Protein AF-Q5J469-F1 (afdb_monomer)

Radius of gyration: 15.8 Å; Cα contacts (8 Å, |Δi|>4): 126; chains: 1; bounding box: 34×36×40 Å

Structure (mmCIF, N/CA/C/O backbone):
data_AF-Q5J469-F1
#
_ent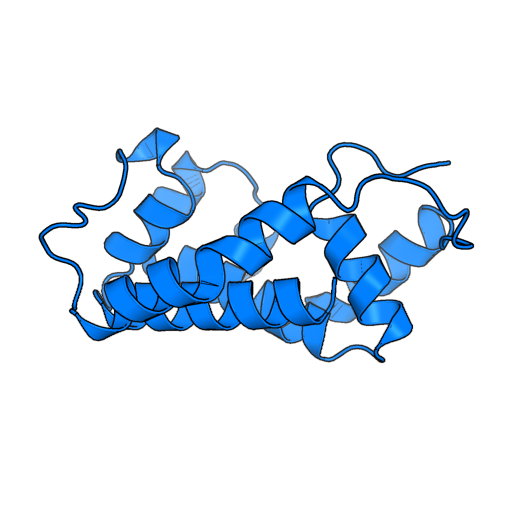ry.id   AF-Q5J469-F1
#
loop_
_atom_site.group_PDB
_atom_site.id
_atom_site.type_symbol
_atom_site.label_atom_id
_atom_site.label_alt_id
_atom_site.label_comp_id
_atom_site.label_asym_id
_atom_site.label_entity_id
_atom_site.label_seq_id
_atom_site.pdbx_PDB_ins_code
_atom_site.Cartn_x
_atom_site.Cartn_y
_atom_site.Cartn_z
_atom_site.occupancy
_atom_site.B_iso_or_equiv
_atom_site.auth_seq_id
_atom_site.auth_comp_id
_atom_site.auth_asym_id
_atom_site.auth_atom_id
_atom_site.pdbx_PDB_model_num
ATOM 1 N N . MET A 1 1 ? 7.561 6.249 -11.353 1.00 71.44 1 MET A N 1
ATOM 2 C CA . MET A 1 1 ? 7.288 4.913 -10.774 1.00 71.44 1 MET A CA 1
ATOM 3 C C . MET A 1 1 ? 7.920 4.704 -9.402 1.00 71.44 1 MET A C 1
ATOM 5 O O . MET A 1 1 ? 7.172 4.685 -8.443 1.00 71.44 1 MET A O 1
ATOM 9 N N . ILE A 1 2 ? 9.247 4.645 -9.228 1.00 76.38 2 ILE A N 1
ATOM 10 C CA . ILE A 1 2 ? 9.839 4.377 -7.889 1.00 76.38 2 ILE A CA 1
ATOM 11 C C . ILE A 1 2 ? 9.416 5.404 -6.823 1.00 76.38 2 ILE A C 1
ATOM 13 O O . ILE A 1 2 ? 9.035 5.029 -5.718 1.00 76.38 2 ILE A O 1
ATOM 17 N N . ASN A 1 3 ? 9.436 6.702 -7.151 1.00 80.19 3 ASN A N 1
ATOM 18 C CA . ASN A 1 3 ? 8.992 7.747 -6.216 1.00 80.19 3 ASN A CA 1
ATOM 19 C C . ASN A 1 3 ? 7.510 7.604 -5.845 1.00 80.19 3 ASN A C 1
ATOM 21 O O . ASN A 1 3 ? 7.143 7.884 -4.710 1.00 80.19 3 ASN A O 1
ATOM 25 N N . TYR A 1 4 ? 6.684 7.116 -6.775 1.00 81.38 4 TYR A N 1
ATOM 26 C CA . TYR A 1 4 ? 5.284 6.806 -6.503 1.00 81.38 4 TYR A CA 1
ATOM 27 C C . TYR A 1 4 ? 5.153 5.642 -5.529 1.00 81.38 4 TYR A C 1
ATOM 29 O O . TYR A 1 4 ? 4.473 5.787 -4.522 1.00 81.38 4 TYR A O 1
ATOM 37 N N . GLY A 1 5 ? 5.863 4.534 -5.769 1.00 85.06 5 GLY A N 1
ATOM 38 C CA . GLY A 1 5 ? 5.851 3.394 -4.854 1.00 85.06 5 GLY A CA 1
ATOM 39 C C . GLY A 1 5 ? 6.279 3.792 -3.440 1.00 85.06 5 GLY A C 1
ATOM 40 O O . GLY A 1 5 ? 5.594 3.465 -2.476 1.00 85.06 5 GLY A O 1
ATOM 41 N N . LYS A 1 6 ? 7.355 4.581 -3.304 1.00 88.88 6 LYS A N 1
ATOM 42 C CA . LYS A 1 6 ? 7.819 5.097 -2.001 1.00 88.88 6 LYS A CA 1
ATOM 43 C C . LYS A 1 6 ? 6.777 5.978 -1.315 1.00 88.88 6 LYS A C 1
ATOM 45 O O . LYS A 1 6 ? 6.511 5.795 -0.132 1.00 88.88 6 LYS A O 1
ATOM 50 N N . MET A 1 7 ? 6.176 6.906 -2.058 1.00 88.69 7 MET A N 1
ATOM 51 C CA . MET A 1 7 ? 5.107 7.759 -1.541 1.00 88.69 7 MET A CA 1
ATOM 52 C C . MET A 1 7 ? 3.892 6.923 -1.116 1.00 88.69 7 MET A C 1
ATOM 54 O O . MET A 1 7 ? 3.326 7.183 -0.060 1.00 88.69 7 MET A O 1
ATOM 58 N N . ARG A 1 8 ? 3.506 5.907 -1.896 1.00 88.75 8 ARG A N 1
ATOM 59 C CA . ARG A 1 8 ? 2.395 5.000 -1.587 1.00 88.75 8 ARG A CA 1
ATOM 60 C C . ARG A 1 8 ? 2.653 4.198 -0.311 1.00 88.75 8 ARG A C 1
ATOM 62 O O . ARG A 1 8 ? 1.771 4.137 0.542 1.00 88.75 8 ARG A O 1
ATOM 69 N N . LEU A 1 9 ? 3.859 3.655 -0.152 1.00 94.00 9 LEU A N 1
ATOM 70 C CA . LEU A 1 9 ? 4.276 2.969 1.071 1.00 94.00 9 LEU A CA 1
ATOM 71 C C . LEU A 1 9 ? 4.193 3.905 2.285 1.00 94.00 9 LEU A C 1
ATOM 73 O O . LEU A 1 9 ? 3.560 3.569 3.284 1.00 94.00 9 LEU A O 1
ATOM 77 N N . GLU A 1 10 ? 4.777 5.102 2.189 1.00 93.75 10 GLU A N 1
ATOM 78 C CA . GLU A 1 10 ? 4.741 6.080 3.281 1.00 93.75 10 GLU A CA 1
ATOM 79 C C . GLU A 1 10 ? 3.304 6.518 3.599 1.00 93.75 10 GLU A C 1
ATOM 81 O O . GLU A 1 10 ? 2.930 6.650 4.764 1.00 93.75 10 GLU A O 1
ATOM 86 N N . PHE A 1 11 ? 2.470 6.696 2.576 1.00 91.38 11 PHE A N 1
ATOM 87 C CA . PHE A 1 11 ? 1.063 7.035 2.729 1.00 91.38 11 PHE A CA 1
ATOM 88 C C . PHE A 1 11 ? 0.300 5.978 3.536 1.00 91.38 11 PHE A C 1
ATOM 90 O O . PHE A 1 11 ? -0.407 6.335 4.480 1.00 91.38 11 PHE A O 1
ATOM 97 N N . LEU A 1 12 ? 0.475 4.694 3.210 1.00 93.75 12 LEU A N 1
ATOM 98 C CA . LEU A 1 12 ? -0.151 3.579 3.925 1.00 93.75 12 LEU A CA 1
ATOM 99 C C . LEU A 1 12 ? 0.359 3.467 5.365 1.00 93.75 12 LEU A C 1
ATOM 101 O O . LEU A 1 12 ? -0.438 3.360 6.296 1.00 93.75 12 LEU A O 1
ATOM 105 N N . GLN A 1 13 ? 1.672 3.593 5.572 1.00 95.75 13 GLN A N 1
ATOM 106 C CA . GLN A 1 13 ? 2.272 3.592 6.909 1.00 95.75 13 GLN A CA 1
ATOM 107 C C . GLN A 1 13 ? 1.729 4.734 7.775 1.00 95.75 13 GLN A C 1
ATOM 109 O O . GLN A 1 13 ? 1.370 4.523 8.934 1.00 95.75 13 GLN A O 1
ATOM 114 N N . LYS A 1 14 ? 1.617 5.950 7.221 1.00 94.31 14 LYS A N 1
ATOM 115 C CA . LYS A 1 14 ? 1.037 7.084 7.950 1.00 94.31 14 LYS A CA 1
ATOM 116 C C . LYS A 1 14 ? -0.460 6.915 8.191 1.00 94.31 14 LYS A C 1
ATOM 118 O O . LYS A 1 14 ? -0.922 7.364 9.238 1.00 94.31 14 LYS A O 1
ATOM 123 N N . ALA A 1 15 ? -1.198 6.308 7.257 1.00 92.81 15 ALA A N 1
ATOM 124 C CA . ALA A 1 15 ? -2.621 6.012 7.407 1.00 92.81 15 ALA A CA 1
ATOM 125 C C . ALA A 1 15 ? -2.854 5.016 8.551 1.00 92.81 15 ALA A C 1
ATOM 127 O O . ALA A 1 15 ? -3.679 5.277 9.421 1.00 92.81 15 ALA A O 1
ATOM 128 N N . LEU A 1 16 ? -2.072 3.935 8.613 1.00 95.06 16 LEU A N 1
ATOM 129 C CA . LEU A 1 16 ? -2.130 2.969 9.712 1.00 95.06 16 LEU A CA 1
ATOM 130 C C . LEU A 1 16 ? -1.697 3.592 11.051 1.00 95.06 16 LEU A C 1
ATOM 132 O O . LEU A 1 16 ? -2.254 3.281 12.098 1.00 95.06 16 LEU A O 1
ATOM 136 N N . ALA A 1 17 ? -0.754 4.535 11.030 1.00 94.06 17 ALA A N 1
ATOM 137 C CA . ALA A 1 17 ? -0.377 5.290 12.223 1.00 94.06 17 ALA A CA 1
ATOM 138 C C . ALA A 1 17 ? -1.453 6.294 12.691 1.00 94.06 17 ALA A C 1
ATOM 140 O O . ALA A 1 17 ? -1.382 6.748 13.832 1.00 94.06 17 ALA A O 1
ATOM 141 N N . GLN A 1 18 ? -2.433 6.664 11.848 1.00 89.88 18 GLN A N 1
ATOM 142 C CA . GLN A 1 18 ? -3.582 7.472 12.294 1.00 89.88 18 GLN A CA 1
ATOM 143 C C . GLN A 1 18 ? -4.500 6.678 13.219 1.00 89.88 18 GLN A C 1
ATOM 145 O O . GLN A 1 18 ? -5.081 7.237 14.147 1.00 89.88 18 GLN A O 1
ATOM 150 N N . ASP A 1 19 ? -4.650 5.391 12.924 1.00 92.25 19 ASP A N 1
ATOM 151 C CA . ASP A 1 19 ? -5.574 4.488 13.583 1.00 92.25 19 ASP A CA 1
ATOM 152 C C . ASP A 1 19 ? -5.018 3.068 13.504 1.00 92.25 19 ASP A C 1
ATOM 154 O O . ASP A 1 19 ? -5.102 2.391 12.476 1.00 92.25 19 ASP A O 1
ATOM 158 N N . THR A 1 20 ? -4.465 2.613 14.625 1.00 93.00 20 THR A N 1
ATOM 159 C CA . THR A 1 20 ? -3.806 1.310 14.722 1.00 93.00 20 THR A CA 1
ATOM 160 C C . THR A 1 20 ? -4.780 0.136 14.663 1.00 93.00 20 THR A C 1
ATOM 162 O O . THR A 1 20 ? -4.325 -1.001 14.627 1.00 93.00 20 THR A O 1
ATOM 165 N N . SER A 1 21 ? -6.099 0.376 14.663 1.00 95.19 21 SER A N 1
ATOM 166 C CA . SER A 1 21 ? -7.087 -0.670 14.364 1.00 95.19 21 SER A CA 1
ATOM 167 C C . SER A 1 21 ? -7.129 -1.037 12.876 1.00 95.19 21 SER A C 1
ATOM 169 O O . SER A 1 21 ? -7.725 -2.044 12.509 1.00 95.19 21 SER A O 1
ATOM 171 N N . GLY A 1 22 ? -6.520 -0.216 12.015 1.00 94.25 22 GLY A N 1
ATOM 172 C CA . GLY A 1 22 ? -6.552 -0.387 10.570 1.00 94.25 22 GLY A CA 1
ATOM 173 C C . GLY A 1 22 ? -7.789 0.207 9.897 1.00 94.25 22 GLY A C 1
ATOM 174 O O . GLY A 1 22 ? -7.770 0.332 8.680 1.00 94.25 22 GLY A O 1
ATOM 175 N N . ASP A 1 23 ? -8.832 0.645 10.621 1.00 95.06 23 ASP A N 1
ATOM 176 C CA . ASP A 1 23 ? -10.070 1.143 9.992 1.00 95.06 23 ASP A CA 1
ATOM 177 C C . ASP A 1 23 ? -9.823 2.358 9.090 1.00 95.06 23 ASP A C 1
ATOM 179 O O . ASP A 1 23 ? -10.280 2.384 7.946 1.00 95.06 23 ASP A O 1
ATOM 183 N N . PHE A 1 24 ? -9.032 3.333 9.550 1.00 94.00 24 PHE A N 1
ATOM 184 C CA . PHE A 1 24 ? -8.671 4.485 8.721 1.00 94.00 24 PHE A CA 1
ATOM 185 C C . PHE A 1 24 ? -7.931 4.079 7.437 1.00 94.00 24 PHE A C 1
ATOM 187 O O . PHE A 1 24 ? -8.280 4.539 6.351 1.00 94.00 24 PHE A O 1
ATOM 194 N N . CYS A 1 25 ? -6.918 3.217 7.547 1.00 94.81 25 CYS A N 1
ATOM 195 C CA . CYS A 1 25 ? -6.135 2.761 6.399 1.00 94.81 25 CYS A CA 1
ATOM 196 C C . CYS A 1 25 ? -6.960 1.863 5.457 1.00 94.81 25 CYS A C 1
ATOM 198 O O . CYS A 1 25 ? -6.876 2.009 4.239 1.00 94.81 25 CYS A O 1
ATOM 200 N N . PHE A 1 26 ? -7.834 1.014 5.990 1.00 95.25 26 PHE A N 1
ATOM 201 C CA . PHE A 1 26 ? -8.712 0.174 5.188 1.00 95.25 26 PHE A CA 1
ATOM 202 C C . PHE A 1 26 ? -9.704 1.012 4.383 1.00 95.25 26 PHE A C 1
ATOM 204 O O . PHE A 1 26 ? -9.891 0.768 3.204 1.00 95.25 26 PHE A O 1
ATOM 211 N N . ARG A 1 27 ? -10.283 2.070 4.963 1.00 93.81 27 ARG A N 1
ATOM 212 C CA . ARG A 1 27 ? -11.152 3.009 4.225 1.00 93.81 27 ARG A CA 1
ATOM 213 C C . ARG A 1 27 ? -10.422 3.781 3.130 1.00 93.81 27 ARG A C 1
ATOM 215 O O . ARG A 1 27 ? -11.049 4.238 2.181 1.00 93.81 27 ARG A O 1
ATOM 222 N N . VAL A 1 28 ? -9.118 3.993 3.299 1.00 91.06 28 VAL A N 1
ATOM 223 C CA . VAL A 1 28 ? -8.256 4.588 2.272 1.00 91.06 28 VAL A CA 1
ATOM 224 C C . VAL A 1 28 ? -8.049 3.619 1.104 1.00 91.06 28 VAL A C 1
ATOM 226 O O . VAL A 1 28 ? -7.983 4.068 -0.036 1.00 91.06 28 VAL A O 1
ATOM 229 N N . LEU A 1 29 ? -7.917 2.324 1.394 1.00 90.81 29 LEU A N 1
ATOM 230 C CA . LEU A 1 29 ? -7.721 1.253 0.414 1.00 90.81 29 LEU A CA 1
ATOM 231 C C . LEU A 1 29 ? -9.016 0.873 -0.312 1.00 90.81 29 LEU A C 1
ATOM 233 O O . LEU A 1 29 ? -9.037 0.847 -1.536 1.00 90.81 29 LEU A O 1
ATOM 237 N N . HIS A 1 30 ? -10.079 0.653 0.459 1.00 92.56 30 HIS A N 1
ATOM 238 C CA . HIS A 1 30 ? -11.370 0.116 0.036 1.00 92.56 30 HIS A CA 1
ATOM 239 C C . HIS A 1 30 ? -12.532 1.028 0.467 1.00 92.56 30 HIS A C 1
ATOM 241 O O . HIS A 1 30 ? -13.386 0.645 1.289 1.00 92.56 30 HIS A O 1
ATOM 247 N N . PRO A 1 31 ? -12.583 2.285 -0.020 1.00 92.19 31 PRO A N 1
ATOM 248 C CA . PRO A 1 31 ? -13.674 3.202 0.299 1.00 92.19 31 PRO A CA 1
ATOM 249 C C . PRO A 1 31 ? -15.045 2.684 -0.164 1.00 92.19 31 PRO A C 1
ATOM 251 O O . PRO A 1 31 ? -16.063 3.094 0.388 1.00 92.19 31 PRO A O 1
ATOM 254 N N . GLU A 1 32 ? -15.098 1.782 -1.140 1.00 90.88 32 GLU A N 1
ATOM 255 C CA . GLU A 1 32 ? -16.309 1.140 -1.652 1.00 90.88 32 GLU A CA 1
ATOM 256 C C . GLU A 1 32 ? -17.011 0.238 -0.627 1.00 90.88 32 GLU A C 1
ATOM 258 O O . GLU A 1 32 ? -18.233 0.119 -0.674 1.00 90.88 32 GLU A O 1
ATOM 263 N N . VAL A 1 33 ? -16.278 -0.342 0.332 1.00 91.69 33 VAL A N 1
ATOM 264 C CA . VAL A 1 33 ? -16.855 -1.253 1.337 1.00 91.69 33 VAL A CA 1
ATOM 265 C C . VAL A 1 33 ? -17.380 -0.497 2.551 1.00 91.69 33 VAL A C 1
ATOM 267 O O . VAL A 1 33 ? -18.484 -0.744 3.030 1.00 91.69 33 VAL A O 1
ATOM 270 N N . SER A 1 34 ? -16.574 0.418 3.095 1.00 84.38 34 SER A N 1
ATOM 271 C CA . SER A 1 34 ? -16.876 1.083 4.372 1.00 84.38 34 SER A CA 1
ATOM 272 C C . SER A 1 34 ? -17.184 2.575 4.236 1.00 84.38 34 SER A C 1
ATOM 274 O O . SER A 1 34 ? -17.557 3.208 5.227 1.00 84.38 34 SER A O 1
ATOM 276 N N . GLY A 1 35 ? -17.055 3.153 3.042 1.00 91.19 35 GLY A N 1
ATOM 277 C CA . GLY A 1 35 ? -17.025 4.597 2.817 1.00 91.19 35 GLY A CA 1
ATOM 278 C C . GLY A 1 35 ? -15.623 5.189 3.033 1.00 91.19 35 GLY A C 1
ATOM 279 O O . GLY A 1 35 ? -14.792 4.582 3.716 1.00 91.19 35 GLY A O 1
ATOM 280 N N . PRO A 1 36 ? -15.354 6.398 2.506 1.00 90.94 36 PRO A N 1
ATOM 281 C CA . PRO A 1 36 ? -14.044 7.036 2.610 1.00 90.94 36 PRO A CA 1
ATOM 282 C C . PRO A 1 36 ? -13.666 7.362 4.068 1.00 90.94 36 PRO A C 1
ATOM 284 O O . PRO A 1 36 ? -14.545 7.479 4.933 1.00 90.94 36 PRO A O 1
ATOM 287 N N . PRO A 1 37 ? -12.368 7.548 4.368 1.00 88.81 37 PRO A N 1
ATOM 288 C CA . PRO A 1 37 ? -11.925 7.979 5.689 1.00 88.81 37 PRO A CA 1
ATOM 289 C C . PRO A 1 37 ? -12.445 9.388 6.007 1.00 88.81 37 PRO A C 1
ATOM 291 O O . PRO A 1 37 ? -12.485 10.275 5.149 1.00 88.81 37 PRO A O 1
ATOM 294 N N . ASP A 1 38 ? -12.801 9.633 7.271 1.00 87.75 38 ASP A N 1
ATOM 295 C CA . ASP A 1 38 ? -13.156 10.980 7.721 1.00 87.75 38 ASP A CA 1
ATOM 296 C C . ASP A 1 38 ? -11.893 11.843 7.850 1.00 87.75 38 ASP A C 1
ATOM 298 O O . ASP A 1 38 ? -11.200 11.847 8.871 1.00 87.75 38 ASP A O 1
ATOM 302 N N . MET A 1 39 ? -11.616 12.623 6.807 1.00 84.56 39 MET A N 1
ATOM 303 C CA . MET A 1 39 ? -10.447 13.501 6.740 1.00 84.56 39 MET A CA 1
ATOM 304 C C . MET A 1 39 ? -10.431 14.597 7.814 1.00 84.56 39 MET A C 1
ATOM 306 O O . MET A 1 39 ? -9.377 15.187 8.059 1.00 84.56 39 MET A O 1
ATOM 310 N N . LYS A 1 40 ? -11.553 14.874 8.496 1.00 84.69 40 LYS A N 1
ATOM 311 C CA . LYS A 1 40 ? -11.570 15.796 9.645 1.00 84.69 40 LYS A CA 1
ATOM 312 C C . LYS A 1 40 ? -10.900 15.192 10.877 1.00 84.69 40 LYS A C 1
ATOM 314 O O . LYS A 1 40 ? -10.421 15.944 11.722 1.00 84.69 40 LYS A O 1
ATOM 319 N N . LYS A 1 41 ? -10.862 13.860 10.971 1.00 83.44 41 LYS A N 1
ATOM 320 C CA . LYS A 1 41 ? -10.209 13.115 12.056 1.00 83.44 41 LYS A CA 1
ATOM 321 C C . LYS A 1 41 ? -8.737 12.821 11.778 1.00 83.44 41 LYS A C 1
ATOM 323 O O . LYS A 1 41 ? -8.022 12.420 12.689 1.00 83.44 41 LYS A O 1
ATOM 328 N N . ALA A 1 42 ? -8.272 13.047 10.551 1.00 87.62 42 ALA A N 1
ATOM 329 C CA . ALA A 1 42 ? -6.871 12.876 10.203 1.00 87.62 42 ALA A CA 1
ATOM 330 C C . ALA A 1 42 ? -5.975 13.898 10.924 1.00 87.62 42 ALA A C 1
ATOM 332 O O . ALA A 1 42 ? -6.295 15.090 11.027 1.00 87.62 42 ALA A O 1
ATOM 333 N N . SER A 1 43 ? -4.800 13.452 11.369 1.00 89.06 43 SER A N 1
ATOM 334 C CA . SER A 1 43 ? -3.773 14.330 11.932 1.00 89.06 43 SER A CA 1
ATOM 335 C C . SER A 1 43 ? -3.350 15.413 10.936 1.00 89.06 43 SER A C 1
ATOM 337 O O . SER A 1 43 ? -3.498 15.280 9.718 1.00 89.06 43 SER A O 1
ATOM 339 N N . ALA A 1 44 ? -2.813 16.520 11.455 1.00 87.81 44 ALA A N 1
ATOM 340 C CA . ALA A 1 44 ? -2.219 17.559 10.612 1.00 87.81 44 ALA A CA 1
ATOM 341 C C . ALA A 1 44 ? -1.099 16.981 9.730 1.00 87.81 44 ALA A C 1
ATOM 343 O O . ALA A 1 44 ? -1.138 17.161 8.522 1.00 87.81 44 ALA A O 1
ATOM 344 N N . GLY A 1 45 ? -0.205 16.163 10.300 1.00 86.81 45 GLY A N 1
ATOM 345 C CA . GLY A 1 45 ? 0.902 15.560 9.551 1.00 86.81 45 GLY A CA 1
ATOM 346 C C . GLY A 1 45 ? 0.461 14.668 8.385 1.00 86.81 45 GLY A C 1
ATOM 347 O O . GLY A 1 45 ? 1.084 14.700 7.327 1.00 86.81 45 GLY A O 1
ATOM 348 N N . TYR A 1 46 ? -0.627 13.905 8.532 1.00 86.75 46 TYR A N 1
ATOM 349 C CA . TYR A 1 46 ? -1.175 13.120 7.420 1.00 86.75 46 TYR A CA 1
ATOM 350 C C . TYR A 1 46 ? -1.781 14.008 6.329 1.00 86.75 46 TYR A C 1
ATOM 352 O O . TYR A 1 46 ? -1.553 13.783 5.141 1.00 86.75 46 TYR A O 1
ATOM 360 N N . ARG A 1 47 ? -2.513 15.056 6.723 1.00 86.19 47 ARG A N 1
ATOM 361 C CA . ARG A 1 47 ? -3.100 16.019 5.780 1.00 86.19 47 ARG A CA 1
ATOM 362 C C . ARG A 1 47 ? -2.027 16.795 5.017 1.00 86.19 47 ARG A C 1
ATOM 364 O O . ARG A 1 47 ? -2.111 16.885 3.796 1.00 86.19 47 ARG A O 1
ATOM 371 N N . ASP A 1 48 ? -1.005 17.282 5.712 1.00 88.38 48 ASP A N 1
ATOM 372 C CA . ASP A 1 48 ? 0.120 18.005 5.115 1.00 88.38 48 ASP A CA 1
ATOM 373 C C . ASP A 1 48 ? 0.894 17.112 4.143 1.00 88.38 48 ASP A C 1
ATOM 375 O O . ASP A 1 48 ? 1.260 17.552 3.054 1.00 88.38 48 ASP A O 1
ATOM 379 N N . PHE A 1 49 ? 1.075 15.833 4.491 1.00 87.00 49 PHE A N 1
ATOM 380 C CA . PHE A 1 49 ? 1.691 14.853 3.602 1.00 87.00 49 PHE A CA 1
ATOM 381 C C . PHE A 1 49 ? 0.895 14.668 2.302 1.00 87.00 49 PHE A C 1
ATOM 383 O O . PHE A 1 49 ? 1.487 14.706 1.223 1.00 87.00 49 PHE A O 1
ATOM 390 N N . ILE A 1 50 ? -0.433 14.517 2.379 1.00 83.25 50 ILE A N 1
ATOM 391 C CA . ILE A 1 50 ? -1.288 14.407 1.184 1.00 83.25 50 ILE A CA 1
ATOM 392 C C . ILE A 1 50 ? -1.180 15.666 0.325 1.00 83.25 50 ILE A C 1
ATOM 394 O O . ILE A 1 50 ? -0.976 15.578 -0.884 1.00 83.25 50 ILE A O 1
ATOM 398 N N . ILE A 1 51 ? -1.306 16.842 0.943 1.00 84.31 51 ILE A N 1
ATOM 399 C CA . ILE A 1 51 ? -1.281 18.125 0.233 1.00 84.31 51 ILE A CA 1
ATOM 400 C C . ILE A 1 51 ? 0.072 18.325 -0.457 1.00 84.31 51 ILE A C 1
ATOM 402 O O . ILE A 1 51 ? 0.108 18.672 -1.637 1.00 84.31 51 ILE A O 1
ATOM 406 N N . GLY A 1 52 ? 1.174 18.059 0.248 1.00 83.00 52 GLY A N 1
ATOM 407 C CA . GLY A 1 52 ? 2.530 18.209 -0.280 1.00 83.00 52 GLY A CA 1
ATOM 408 C C . GLY A 1 52 ? 2.858 17.251 -1.426 1.00 83.00 52 GLY A C 1
ATOM 409 O O . GLY A 1 52 ? 3.656 17.596 -2.293 1.00 83.00 52 GLY A O 1
ATOM 410 N N . ASN A 1 53 ? 2.214 16.081 -1.476 1.00 81.31 53 ASN A N 1
ATOM 411 C CA . ASN A 1 53 ? 2.450 15.068 -2.508 1.00 81.31 53 ASN A CA 1
ATOM 412 C C . ASN A 1 53 ? 1.396 15.049 -3.625 1.00 81.31 53 ASN A C 1
ATOM 414 O O . ASN A 1 53 ? 1.501 14.242 -4.548 1.00 81.31 53 ASN A O 1
ATOM 418 N N . ARG A 1 54 ? 0.410 15.956 -3.601 1.00 75.25 54 ARG A N 1
ATOM 419 C CA . ARG A 1 54 ? -0.660 16.019 -4.610 1.00 75.25 54 ARG A CA 1
ATOM 420 C C . ARG A 1 54 ? -0.130 16.102 -6.045 1.00 75.25 54 ARG A C 1
ATOM 422 O O . ARG A 1 54 ? -0.605 15.383 -6.912 1.00 75.25 54 ARG A O 1
ATOM 429 N N . ALA A 1 55 ? 0.906 16.907 -6.277 1.00 65.88 55 ALA A N 1
ATOM 430 C CA . ALA A 1 55 ? 1.523 17.027 -7.598 1.00 65.88 55 ALA A CA 1
ATOM 431 C C . ALA A 1 55 ? 2.191 15.723 -8.071 1.00 65.88 55 ALA A C 1
ATOM 433 O O . ALA A 1 55 ? 2.246 15.463 -9.269 1.00 65.88 55 ALA A O 1
ATOM 434 N N . LEU A 1 56 ? 2.690 14.891 -7.148 1.00 68.31 56 LEU A N 1
ATOM 435 C CA . LEU A 1 56 ? 3.268 13.590 -7.486 1.00 68.31 56 LEU A CA 1
ATOM 436 C C . LEU A 1 56 ? 2.175 12.596 -7.901 1.00 68.31 56 LEU A C 1
ATOM 438 O O . LEU A 1 56 ? 2.384 11.830 -8.836 1.00 68.31 56 LEU A O 1
ATOM 442 N N . LEU A 1 57 ? 1.015 12.636 -7.237 1.00 66.75 57 LEU A N 1
ATOM 443 C CA . LEU A 1 57 ? -0.164 11.845 -7.607 1.00 66.75 57 LEU A CA 1
ATOM 444 C C . LEU A 1 57 ? -0.660 12.223 -9.011 1.00 66.75 57 LEU A C 1
ATOM 446 O O . LEU A 1 57 ? -0.830 11.349 -9.857 1.00 66.75 57 LEU A O 1
ATOM 450 N N . ASP A 1 58 ? -0.795 13.522 -9.286 1.00 62.06 58 ASP A N 1
ATOM 451 C CA . ASP A 1 58 ? -1.226 14.028 -10.595 1.00 62.06 58 ASP A CA 1
ATOM 452 C C . ASP A 1 58 ? -0.202 13.699 -11.704 1.00 62.06 58 ASP A C 1
ATOM 454 O O . ASP A 1 58 ? -0.574 13.344 -12.825 1.00 62.06 58 ASP A O 1
ATOM 458 N N . LEU A 1 59 ? 1.101 13.747 -11.393 1.00 61.47 59 LEU A N 1
ATOM 459 C CA . LEU A 1 59 ? 2.164 13.364 -12.327 1.00 61.47 59 LEU A CA 1
ATOM 460 C C . LEU A 1 59 ? 2.133 11.865 -12.651 1.00 61.47 59 LEU A C 1
ATOM 462 O O . LEU A 1 59 ? 2.377 11.475 -13.785 1.00 61.47 59 LEU A O 1
ATOM 466 N N . VAL A 1 60 ? 1.845 11.009 -11.673 1.00 61.38 60 VAL A N 1
ATOM 467 C CA . VAL A 1 60 ? 1.791 9.555 -11.891 1.00 61.38 60 VAL A CA 1
ATOM 468 C C . VAL A 1 60 ? 0.581 9.182 -12.731 1.00 61.38 60 VAL A C 1
ATOM 470 O O . VAL A 1 60 ? 0.729 8.410 -13.673 1.00 61.38 60 VAL A O 1
ATOM 473 N N . ASN A 1 61 ? -0.566 9.806 -12.465 1.00 55.50 61 ASN A N 1
ATOM 474 C CA . ASN A 1 61 ? -1.774 9.628 -13.269 1.00 55.50 61 ASN A CA 1
ATOM 475 C C . ASN A 1 61 ? -1.615 10.153 -14.709 1.00 55.50 61 ASN A C 1
ATOM 477 O O . ASN A 1 61 ? -2.333 9.711 -15.597 1.00 55.50 61 ASN A O 1
ATOM 481 N N . SER A 1 62 ? -0.678 11.079 -14.957 1.00 52.09 62 SER A N 1
ATOM 482 C CA . SER A 1 62 ? -0.379 11.617 -16.297 1.00 52.09 62 SER A CA 1
ATOM 483 C C . SER A 1 62 ? 0.842 10.990 -16.978 1.00 52.09 62 SER A C 1
ATOM 485 O O . SER A 1 62 ? 1.044 11.199 -18.170 1.00 52.09 62 SER A O 1
ATOM 487 N N . ALA A 1 63 ? 1.642 10.173 -16.282 1.00 54.31 63 ALA A N 1
ATOM 488 C CA . ALA A 1 63 ? 2.850 9.544 -16.828 1.00 54.31 63 ALA A CA 1
ATOM 489 C C . ALA A 1 63 ? 2.576 8.366 -17.794 1.00 54.31 63 ALA A C 1
ATOM 491 O O . ALA A 1 63 ? 3.473 7.564 -18.055 1.00 54.31 63 ALA A 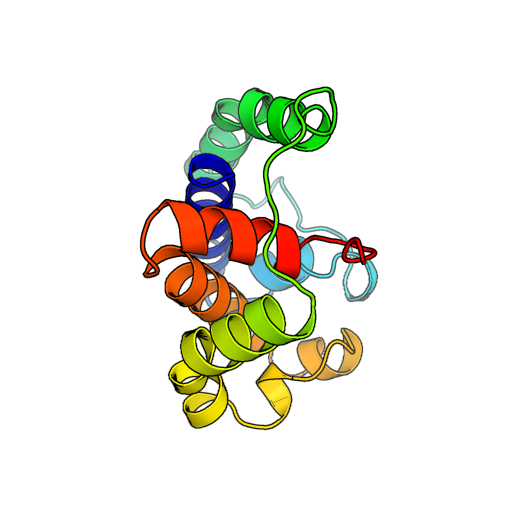O 1
ATOM 492 N N . GLY A 1 64 ? 1.365 8.282 -18.349 1.00 52.03 64 GLY A N 1
ATOM 493 C CA . GLY A 1 64 ? 0.977 7.340 -19.401 1.00 52.03 64 GLY A CA 1
ATOM 494 C C . GLY A 1 64 ? 1.462 7.708 -20.810 1.00 52.03 64 GLY A C 1
ATOM 495 O O . GLY A 1 64 ? 1.147 6.994 -21.756 1.00 52.03 64 GLY A O 1
ATOM 496 N N . GLU A 1 65 ? 2.225 8.789 -20.993 1.00 46.41 65 GLU A N 1
ATOM 497 C CA . GLU A 1 65 ? 2.600 9.265 -22.329 1.00 46.41 65 GLU A CA 1
ATOM 498 C C . GLU A 1 65 ? 4.113 9.173 -22.609 1.00 46.41 65 GLU A C 1
ATOM 500 O O . GLU A 1 65 ? 4.929 9.916 -22.064 1.00 46.41 65 GLU A O 1
ATOM 505 N N . GLY A 1 66 ? 4.482 8.306 -23.563 1.00 49.00 66 GLY A N 1
ATOM 506 C CA . GLY A 1 66 ? 5.261 8.792 -24.710 1.00 49.00 66 GLY A CA 1
ATOM 507 C C . GLY A 1 66 ? 6.625 8.172 -25.027 1.00 49.00 66 GLY A C 1
ATOM 508 O O . GLY A 1 66 ? 7.171 8.505 -26.078 1.00 49.00 66 GLY A O 1
ATOM 509 N N . ALA A 1 67 ? 7.191 7.277 -24.213 1.00 52.91 67 ALA A N 1
ATOM 510 C CA . ALA A 1 67 ? 8.462 6.624 -24.555 1.00 52.91 67 ALA A CA 1
ATOM 511 C C . ALA A 1 67 ? 8.327 5.093 -24.529 1.00 52.91 67 ALA A C 1
ATOM 513 O O . ALA A 1 67 ? 7.956 4.560 -23.483 1.00 52.91 67 ALA A O 1
ATOM 514 N N . PRO A 1 68 ? 8.642 4.374 -25.626 1.00 57.72 68 PRO A N 1
ATOM 515 C CA . PRO A 1 68 ? 8.678 2.918 -25.608 1.00 57.72 68 PRO A CA 1
ATOM 516 C C . PRO A 1 68 ? 9.808 2.473 -24.677 1.00 57.72 68 PRO A C 1
ATOM 518 O O . PRO A 1 68 ? 10.993 2.585 -24.997 1.00 57.72 68 PRO A O 1
ATOM 521 N N . VAL A 1 69 ? 9.435 2.015 -23.487 1.00 64.19 69 VAL A N 1
ATOM 522 C CA . VAL A 1 69 ? 10.337 1.331 -22.567 1.00 64.19 69 VAL A CA 1
ATOM 523 C C . VAL A 1 69 ? 10.227 -0.154 -22.884 1.00 64.19 69 VAL A C 1
ATOM 525 O O . VAL A 1 69 ? 9.130 -0.674 -23.039 1.00 64.19 69 VAL A O 1
ATOM 528 N N . ALA A 1 70 ? 11.360 -0.841 -23.024 1.00 73.31 70 ALA A N 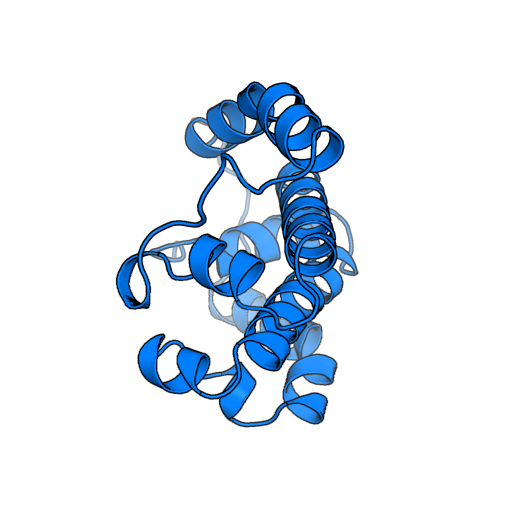1
ATOM 529 C CA . ALA A 1 70 ? 11.345 -2.292 -23.168 1.00 73.31 70 ALA A CA 1
ATOM 530 C C . ALA A 1 70 ? 10.845 -2.920 -21.857 1.00 73.31 70 ALA A C 1
ATOM 532 O O . ALA A 1 70 ? 11.542 -2.850 -20.836 1.00 73.31 70 ALA A O 1
ATOM 533 N N . HIS A 1 71 ? 9.647 -3.495 -21.913 1.00 82.00 71 HIS A N 1
ATOM 534 C CA . HIS A 1 71 ? 9.000 -4.193 -20.809 1.00 82.00 71 HIS A CA 1
ATOM 535 C C . HIS A 1 71 ? 9.469 -5.644 -20.721 1.00 82.00 71 HIS A C 1
ATOM 537 O O . HIS A 1 71 ? 9.944 -6.217 -21.704 1.00 82.00 71 HIS A O 1
ATOM 543 N N . TYR A 1 72 ? 9.360 -6.219 -19.525 1.00 84.19 72 TYR A N 1
ATOM 544 C CA . TYR A 1 72 ? 9.424 -7.670 -19.368 1.00 84.19 72 TYR A CA 1
ATOM 545 C C . TYR A 1 72 ? 8.200 -8.303 -20.030 1.00 84.19 72 TYR A C 1
ATOM 547 O O . TYR A 1 72 ? 7.108 -7.727 -19.993 1.00 84.19 72 TYR A O 1
ATOM 555 N N . SER A 1 73 ? 8.376 -9.499 -20.590 1.00 88.88 73 SER A N 1
ATOM 556 C CA . SER A 1 73 ? 7.234 -10.318 -21.002 1.00 88.88 73 SER A CA 1
ATOM 557 C C . SER A 1 73 ? 6.348 -10.666 -19.800 1.00 88.88 73 SER A C 1
ATOM 559 O O . SER A 1 73 ? 6.799 -10.610 -18.651 1.00 88.88 73 SER A O 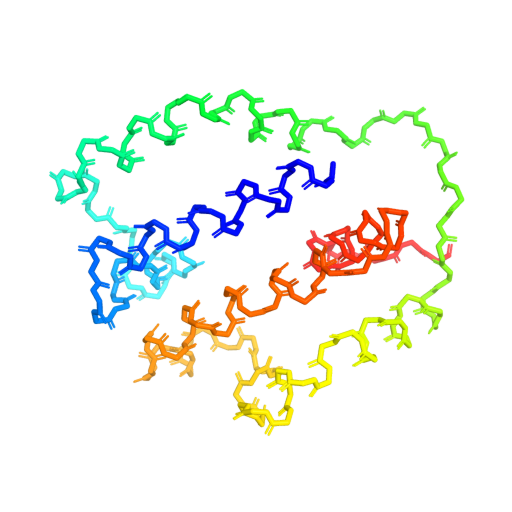1
ATOM 561 N N . ALA A 1 74 ? 5.096 -11.050 -20.062 1.00 87.25 74 ALA A N 1
ATOM 562 C CA . ALA A 1 74 ? 4.149 -11.459 -19.023 1.00 87.25 74 ALA A CA 1
ATOM 563 C C . ALA A 1 74 ? 4.722 -12.567 -18.113 1.00 87.25 74 ALA A C 1
ATOM 565 O O . ALA A 1 74 ? 4.685 -12.449 -16.889 1.00 87.25 74 ALA A O 1
ATOM 566 N N . ASP A 1 75 ? 5.348 -13.590 -18.701 1.00 90.38 75 ASP A N 1
ATOM 567 C CA . ASP A 1 75 ? 5.940 -14.706 -17.953 1.00 90.38 75 ASP A CA 1
ATOM 568 C C . ASP A 1 75 ? 7.113 -14.257 -17.065 1.00 90.38 75 ASP A C 1
ATOM 570 O O . ASP A 1 75 ? 7.256 -14.699 -15.918 1.00 90.38 75 ASP A O 1
ATOM 574 N N . GLU A 1 76 ? 7.963 -13.362 -17.579 1.00 92.50 76 GLU A N 1
ATOM 575 C CA . GLU A 1 76 ? 9.113 -12.837 -16.840 1.00 92.50 76 GLU A CA 1
ATOM 576 C C . GLU A 1 76 ? 8.672 -11.956 -15.670 1.00 92.50 76 GLU A C 1
ATOM 578 O O . GLU A 1 76 ? 9.182 -12.125 -14.558 1.00 92.50 76 GLU A O 1
ATOM 583 N N . ILE A 1 77 ? 7.721 -11.038 -15.892 1.00 92.50 77 ILE A N 1
ATOM 584 C CA . ILE A 1 77 ? 7.250 -10.147 -14.827 1.00 92.50 77 ILE A CA 1
ATOM 585 C C . ILE A 1 77 ? 6.457 -10.915 -13.768 1.00 92.50 77 ILE A C 1
ATOM 587 O O . ILE A 1 77 ? 6.631 -10.648 -12.580 1.00 92.50 77 ILE A O 1
ATOM 591 N N . GLN A 1 78 ? 5.667 -11.919 -14.161 1.00 91.38 78 GLN A N 1
ATOM 592 C CA . GLN A 1 78 ? 4.928 -12.766 -13.227 1.00 91.38 78 GLN A CA 1
ATOM 593 C C . GLN A 1 78 ? 5.875 -13.607 -12.365 1.00 91.38 78 GLN A C 1
ATOM 595 O O . GLN A 1 78 ? 5.688 -13.704 -11.147 1.00 91.38 78 GLN A O 1
ATOM 600 N N . SER A 1 79 ? 6.915 -14.188 -12.971 1.00 94.31 79 SER A N 1
ATOM 601 C CA . SER A 1 79 ? 7.934 -14.958 -12.247 1.00 94.31 79 SER A CA 1
ATOM 602 C C . SER A 1 79 ? 8.701 -14.077 -11.261 1.00 94.31 79 SER A C 1
ATOM 604 O O . SER A 1 79 ? 8.893 -14.457 -10.104 1.00 94.31 79 SER A O 1
ATOM 606 N N . LEU A 1 80 ? 9.097 -12.878 -11.700 1.00 94.81 80 LEU A N 1
ATOM 607 C CA . LEU A 1 80 ? 9.770 -11.897 -10.855 1.00 94.81 80 LEU A CA 1
ATOM 608 C C . LEU A 1 80 ? 8.876 -11.450 -9.693 1.00 94.81 80 LEU A C 1
ATOM 610 O O . LEU A 1 80 ? 9.327 -11.436 -8.549 1.00 94.81 80 LEU A O 1
ATOM 614 N N . PHE A 1 81 ? 7.615 -11.116 -9.972 1.00 94.31 81 PHE A N 1
ATOM 615 C CA . PHE A 1 81 ? 6.655 -10.691 -8.959 1.00 94.31 81 PHE A CA 1
ATOM 616 C C . PHE A 1 81 ? 6.449 -11.776 -7.908 1.00 94.31 81 PHE A C 1
ATOM 618 O O . PHE A 1 81 ? 6.636 -11.507 -6.724 1.00 94.31 81 PHE A O 1
ATOM 625 N N . SER A 1 82 ? 6.175 -13.010 -8.340 1.00 93.62 82 SER A N 1
ATOM 626 C CA . SER A 1 82 ? 5.959 -14.156 -7.448 1.00 93.62 82 SER A CA 1
ATOM 627 C C . SER A 1 82 ? 7.151 -14.379 -6.514 1.00 93.62 82 SER A C 1
ATOM 629 O O . SER A 1 82 ? 6.979 -14.515 -5.304 1.00 93.62 82 SER A O 1
ATOM 631 N N . ALA A 1 83 ? 8.375 -14.335 -7.051 1.00 95.19 83 ALA A N 1
ATOM 632 C CA . ALA A 1 83 ? 9.586 -14.450 -6.243 1.00 95.19 83 ALA A CA 1
ATOM 633 C C . ALA A 1 83 ? 9.744 -13.280 -5.257 1.00 95.19 83 ALA A C 1
ATOM 635 O O . ALA A 1 83 ? 10.185 -13.477 -4.123 1.00 95.19 83 ALA A O 1
ATOM 636 N N . GLN A 1 84 ? 9.377 -12.065 -5.673 1.00 95.38 84 GLN A N 1
ATOM 637 C CA . GLN A 1 84 ? 9.534 -10.861 -4.864 1.00 95.38 84 GLN A CA 1
ATOM 638 C C . GLN A 1 84 ? 8.591 -10.830 -3.654 1.00 95.38 84 GLN A C 1
ATOM 640 O O . GLN A 1 84 ? 9.004 -10.348 -2.596 1.00 95.38 84 GLN A O 1
ATOM 645 N N . ILE A 1 85 ? 7.365 -11.348 -3.796 1.00 95.00 85 ILE A N 1
ATOM 646 C CA . ILE A 1 85 ? 6.331 -11.334 -2.746 1.00 95.00 85 ILE A CA 1
ATOM 647 C C . ILE A 1 85 ? 6.273 -12.617 -1.909 1.00 95.00 85 ILE A C 1
ATOM 649 O O . ILE A 1 85 ? 5.467 -12.696 -0.984 1.00 95.00 85 ILE A O 1
ATOM 653 N N . GLN A 1 86 ? 7.107 -13.623 -2.199 1.00 95.12 86 GLN A N 1
ATOM 654 C CA . GLN A 1 86 ? 7.020 -14.939 -1.553 1.00 95.12 86 GLN A CA 1
ATOM 655 C C . GLN A 1 86 ? 7.052 -14.857 -0.020 1.00 95.12 86 GLN A C 1
ATOM 657 O O . GLN A 1 86 ? 6.305 -15.562 0.645 1.00 95.12 86 GLN A O 1
ATOM 662 N N . GLY A 1 87 ? 7.854 -13.954 0.554 1.00 95.00 87 GLY A N 1
ATOM 663 C CA . GLY A 1 87 ? 7.897 -13.761 2.008 1.00 95.00 87 GLY A CA 1
ATOM 664 C C . GLY A 1 87 ? 6.563 -13.285 2.595 1.00 95.00 87 GLY A C 1
ATOM 665 O O . GLY A 1 87 ? 6.192 -13.700 3.692 1.00 95.00 87 GLY A O 1
ATOM 666 N N . SER A 1 88 ? 5.829 -12.448 1.861 1.00 94.69 88 SER A N 1
ATOM 667 C CA . SER A 1 88 ? 4.482 -12.016 2.238 1.00 94.69 88 SER A CA 1
ATOM 668 C C . SER A 1 88 ? 3.460 -13.143 2.062 1.00 94.69 88 SER A C 1
ATOM 670 O O . SER A 1 88 ? 2.650 -13.371 2.959 1.00 94.69 88 SER A O 1
ATOM 672 N N . VAL A 1 89 ? 3.555 -13.921 0.979 1.00 94.38 89 VAL A N 1
ATOM 673 C CA . VAL A 1 89 ? 2.719 -15.118 0.767 1.00 94.38 89 VAL A CA 1
ATOM 674 C C . VAL A 1 89 ? 2.921 -16.139 1.890 1.00 94.38 89 VAL A C 1
ATOM 676 O O . VAL A 1 89 ? 1.948 -16.620 2.459 1.00 94.38 89 VAL A O 1
ATOM 679 N N . ASP A 1 90 ? 4.164 -16.413 2.283 1.00 95.88 90 ASP A N 1
ATOM 680 C CA . ASP A 1 90 ? 4.478 -17.346 3.373 1.00 95.88 90 ASP A CA 1
ATOM 681 C C . ASP A 1 90 ? 3.942 -16.858 4.731 1.00 95.88 90 ASP A C 1
ATOM 683 O O . ASP A 1 90 ? 3.591 -17.663 5.596 1.00 95.88 90 ASP A O 1
ATOM 687 N N . LYS A 1 91 ? 3.887 -15.536 4.936 1.00 96.06 91 LYS A N 1
ATOM 688 C CA . LYS A 1 91 ? 3.439 -14.907 6.186 1.00 96.06 91 LYS A CA 1
ATOM 689 C C . LYS A 1 91 ? 1.918 -14.891 6.332 1.00 96.06 91 LYS A C 1
ATOM 691 O O . LYS A 1 91 ? 1.420 -15.094 7.438 1.00 96.06 91 LYS A O 1
ATOM 696 N N . TYR A 1 92 ? 1.203 -14.597 5.252 1.00 94.62 92 TYR A N 1
ATOM 697 C CA . TYR A 1 92 ? -0.233 -14.306 5.275 1.00 94.62 92 TYR A CA 1
ATOM 698 C C . TYR A 1 92 ? -1.085 -15.408 4.623 1.00 94.62 92 TYR A C 1
ATOM 700 O O . TYR A 1 92 ? -2.280 -15.498 4.890 1.00 94.62 92 TYR A O 1
ATOM 708 N N . GLY A 1 93 ? -0.483 -16.282 3.815 1.00 91.31 93 GLY A N 1
ATOM 709 C CA . GLY A 1 93 ? -1.177 -17.360 3.116 1.00 91.31 93 GLY A CA 1
ATOM 710 C C . GLY A 1 93 ? -2.207 -16.843 2.114 1.00 91.31 93 GLY A C 1
ATOM 711 O O . GLY A 1 93 ? -2.008 -15.815 1.464 1.00 91.31 93 GLY A O 1
ATOM 712 N N . ASP A 1 94 ? -3.330 -17.554 2.013 1.00 87.44 94 ASP A N 1
ATOM 713 C CA . ASP A 1 94 ? -4.384 -17.290 1.025 1.00 87.44 94 ASP A CA 1
ATOM 714 C C . ASP A 1 94 ? -4.981 -15.875 1.134 1.00 87.44 94 ASP A C 1
ATOM 716 O O . ASP A 1 94 ? -5.429 -15.319 0.133 1.00 87.44 94 ASP A O 1
ATOM 720 N N . SER A 1 95 ? -4.932 -15.243 2.316 1.00 87.12 95 SER A N 1
ATOM 721 C CA . SER A 1 95 ? -5.434 -13.874 2.491 1.00 87.12 95 SER A CA 1
ATOM 722 C C . SER A 1 95 ? -4.614 -12.826 1.735 1.00 87.12 95 SER A C 1
ATOM 724 O O . SER A 1 95 ? -5.089 -11.718 1.539 1.00 87.12 95 SER A O 1
ATOM 726 N N . PHE A 1 96 ? -3.373 -13.133 1.352 1.00 89.38 96 PHE A N 1
ATOM 727 C CA . PHE A 1 96 ? -2.536 -12.213 0.577 1.00 89.38 96 PHE A CA 1
ATOM 728 C C . PHE A 1 96 ? -2.872 -12.220 -0.914 1.00 89.38 96 PHE A C 1
ATOM 730 O O . PHE A 1 96 ? -2.517 -11.296 -1.637 1.00 89.38 96 PHE A O 1
ATOM 737 N N . LEU A 1 97 ? -3.513 -13.294 -1.376 1.00 85.12 97 LEU A N 1
ATOM 738 C CA . LEU A 1 97 ? -3.830 -13.516 -2.783 1.00 85.12 97 LEU A CA 1
ATOM 739 C C . LEU A 1 97 ? -5.288 -13.178 -3.113 1.00 85.12 97 LEU A C 1
ATOM 741 O O . LEU A 1 97 ? -5.660 -13.212 -4.282 1.00 85.12 97 LEU A O 1
ATOM 745 N N . THR A 1 98 ? -6.110 -12.881 -2.102 1.00 88.88 98 THR A N 1
ATOM 746 C CA . THR A 1 98 ? -7.493 -12.446 -2.311 1.00 88.88 98 THR A CA 1
ATOM 747 C C . THR A 1 98 ? -7.546 -10.961 -2.641 1.00 88.88 98 THR A C 1
ATOM 749 O O . THR A 1 98 ? -6.927 -10.136 -1.973 1.00 88.88 98 THR A O 1
ATOM 752 N N . ASP A 1 99 ? -8.348 -10.628 -3.641 1.00 85.25 99 ASP A N 1
ATOM 753 C CA . ASP A 1 99 ? -8.706 -9.268 -4.030 1.00 85.25 99 ASP A CA 1
ATOM 754 C C . ASP A 1 99 ? -10.126 -8.884 -3.577 1.00 85.25 99 ASP A C 1
ATOM 756 O O . ASP A 1 99 ? -10.511 -7.724 -3.709 1.00 85.25 99 ASP A O 1
ATOM 760 N N . ASP A 1 100 ? -10.900 -9.824 -3.008 1.00 92.00 100 ASP A N 1
ATOM 761 C CA . ASP A 1 100 ? -12.250 -9.556 -2.499 1.00 92.00 100 ASP A CA 1
ATOM 762 C C . ASP A 1 100 ? -12.210 -8.588 -1.298 1.00 92.00 100 ASP A C 1
ATOM 764 O O . ASP A 1 100 ? -11.812 -8.972 -0.187 1.00 92.00 100 ASP A O 1
ATOM 768 N N . PRO A 1 101 ? -12.687 -7.342 -1.467 1.00 89.38 101 PRO A N 1
ATOM 769 C CA . PRO A 1 101 ? -12.577 -6.326 -0.436 1.00 89.38 101 PRO A CA 1
ATOM 770 C C . PRO A 1 101 ? -13.511 -6.596 0.756 1.00 89.38 101 PRO A C 1
ATOM 772 O O . PRO A 1 101 ? -13.293 -6.051 1.838 1.00 89.38 101 PRO A O 1
ATOM 775 N N . TYR A 1 102 ? -14.533 -7.451 0.616 1.00 92.25 102 TYR A N 1
ATOM 776 C CA . TYR A 1 102 ? -15.400 -7.842 1.732 1.00 92.25 102 TYR A CA 1
ATOM 777 C C . TYR A 1 102 ? -14.740 -8.886 2.632 1.00 92.25 102 TYR A C 1
ATOM 779 O O . TYR A 1 102 ? -14.885 -8.794 3.850 1.00 92.25 102 TYR A O 1
ATOM 787 N N . VAL A 1 103 ? -13.974 -9.819 2.058 1.00 93.12 103 VAL A N 1
ATOM 788 C CA . VAL A 1 103 ? -13.140 -10.758 2.830 1.00 93.12 103 VAL A CA 1
ATOM 789 C C . VAL A 1 103 ? -12.028 -9.991 3.544 1.00 93.12 103 VAL A C 1
ATOM 791 O O . VAL A 1 103 ? -11.827 -10.147 4.747 1.00 93.12 103 VAL A O 1
ATOM 794 N N . LEU A 1 104 ? -11.364 -9.070 2.840 1.00 93.06 104 LEU A N 1
ATOM 795 C CA . LEU A 1 104 ? -10.318 -8.216 3.414 1.00 93.06 104 LEU A CA 1
ATOM 796 C C . LEU A 1 104 ? -10.826 -7.311 4.555 1.00 93.06 104 LEU A C 1
ATOM 798 O O . LEU A 1 104 ? -10.041 -6.874 5.402 1.00 93.06 104 LEU A O 1
ATOM 802 N N . ALA A 1 105 ? -12.131 -7.023 4.608 1.00 93.94 105 ALA A N 1
ATOM 803 C CA . ALA A 1 105 ? -12.735 -6.222 5.672 1.00 93.94 105 ALA A CA 1
ATOM 804 C C . ALA A 1 105 ? -12.857 -6.963 7.015 1.00 93.94 105 ALA A C 1
ATOM 806 O O . ALA A 1 105 ? -13.073 -6.300 8.037 1.00 93.94 105 ALA A O 1
ATOM 807 N N . GLU A 1 106 ? -12.734 -8.296 7.030 1.00 94.31 106 GLU A N 1
ATOM 808 C CA . GLU A 1 106 ? -12.802 -9.109 8.252 1.00 94.31 106 GLU A CA 1
ATOM 809 C C . GLU A 1 106 ? -11.616 -8.833 9.188 1.00 94.31 106 GLU A C 1
ATOM 811 O O . GLU A 1 106 ? -11.805 -8.748 10.404 1.00 94.31 106 GLU A O 1
ATOM 816 N N . ASP A 1 107 ? -10.425 -8.590 8.626 1.00 95.31 107 ASP A N 1
ATOM 817 C CA . ASP A 1 107 ? -9.239 -8.131 9.356 1.00 95.31 107 ASP A CA 1
ATOM 818 C C . ASP A 1 107 ? -8.577 -6.935 8.653 1.00 95.31 107 ASP A C 1
ATOM 820 O O . ASP A 1 107 ? -7.609 -7.034 7.897 1.00 95.31 107 ASP A O 1
ATOM 824 N N . LYS A 1 108 ? -9.114 -5.748 8.944 1.00 95.69 108 LYS A N 1
ATOM 825 C CA . LYS A 1 108 ? -8.654 -4.468 8.385 1.00 95.69 108 LYS A CA 1
ATOM 826 C C . LYS A 1 108 ? -7.194 -4.159 8.709 1.00 95.69 108 LYS A C 1
ATOM 828 O O . LYS A 1 108 ? -6.505 -3.531 7.903 1.00 95.69 108 LYS A O 1
ATOM 833 N N . LEU A 1 109 ? -6.729 -4.559 9.894 1.00 96.81 109 LEU A N 1
ATOM 834 C CA . LEU A 1 109 ? -5.350 -4.335 10.311 1.00 96.81 109 LEU A CA 1
ATOM 835 C C . LEU A 1 109 ? -4.408 -5.196 9.475 1.00 96.81 109 LEU A C 1
ATOM 837 O O . LEU A 1 109 ? -3.431 -4.667 8.939 1.00 96.81 109 LEU A O 1
ATOM 841 N N . GLN A 1 110 ? -4.721 -6.485 9.334 1.00 96.38 110 GLN A N 1
ATOM 842 C CA . GLN A 1 110 ? -3.954 -7.393 8.493 1.00 96.38 110 GLN A CA 1
ATOM 843 C C . GLN A 1 110 ? -3.951 -6.912 7.041 1.00 96.38 110 GLN A C 1
ATOM 845 O O . GLN A 1 110 ? -2.876 -6.803 6.464 1.00 96.38 110 GLN A O 1
ATOM 850 N N . THR A 1 111 ? -5.091 -6.505 6.480 1.00 95.94 111 THR A N 1
ATOM 851 C CA . THR A 1 111 ? -5.164 -5.946 5.116 1.00 95.94 111 THR A CA 1
ATOM 852 C C . THR A 1 111 ? -4.222 -4.761 4.916 1.00 95.94 111 THR A C 1
ATOM 854 O O . THR A 1 111 ? -3.442 -4.725 3.967 1.00 95.94 111 THR A O 1
ATOM 857 N N . CYS A 1 112 ? -4.202 -3.818 5.857 1.00 96.19 112 CYS A N 1
ATOM 858 C CA . CYS A 1 112 ? -3.261 -2.702 5.807 1.00 96.19 112 CYS A CA 1
ATOM 859 C C . CYS A 1 112 ? -1.793 -3.134 5.885 1.00 96.19 112 CYS A C 1
ATOM 861 O O . CYS A 1 112 ? -0.940 -2.535 5.232 1.00 96.19 112 CYS A O 1
ATOM 863 N N . GLN A 1 113 ? -1.482 -4.152 6.686 1.00 97.12 113 GLN A N 1
ATOM 864 C CA . GLN A 1 113 ? -0.127 -4.690 6.794 1.00 97.12 113 GLN A CA 1
ATOM 865 C C . GL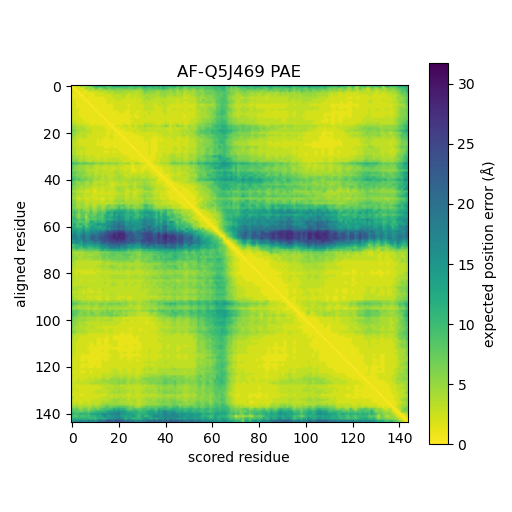N A 1 113 ? 0.287 -5.452 5.532 1.00 97.12 113 GLN A C 1
ATOM 867 O O . GLN A 1 113 ? 1.425 -5.298 5.100 1.00 97.12 113 GLN A O 1
ATOM 872 N N . MET A 1 114 ? -0.630 -6.200 4.913 1.00 96.56 114 MET A N 1
ATOM 873 C CA . MET A 1 114 ? -0.410 -6.885 3.637 1.00 96.56 114 MET A CA 1
ATOM 874 C C . MET A 1 114 ? -0.061 -5.882 2.535 1.00 96.56 114 MET A C 1
ATOM 876 O O . MET A 1 114 ? 0.956 -6.037 1.870 1.00 96.56 114 MET A O 1
ATOM 880 N N . GLU A 1 115 ? -0.819 -4.794 2.413 1.00 94.88 115 GLU A N 1
ATOM 881 C CA . GLU A 1 115 ? -0.563 -3.731 1.431 1.00 94.88 115 GLU A CA 1
ATOM 882 C C . GLU A 1 115 ? 0.768 -2.996 1.664 1.00 94.88 115 GLU A C 1
ATOM 884 O O . GLU A 1 115 ? 1.502 -2.668 0.727 1.00 94.88 115 GLU A O 1
ATOM 889 N N . ILE A 1 116 ? 1.121 -2.751 2.931 1.00 96.81 116 ILE A 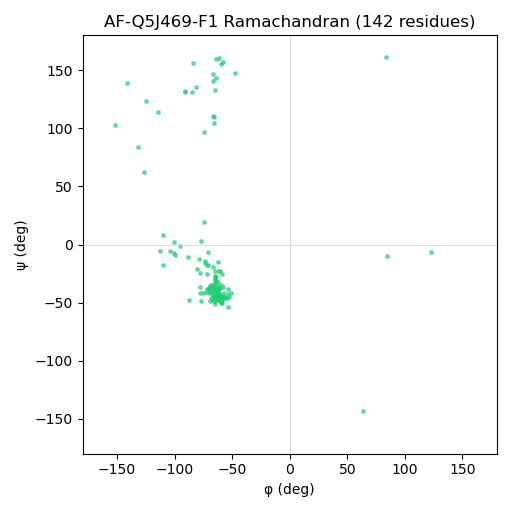N 1
ATOM 890 C CA . ILE A 1 116 ? 2.420 -2.174 3.300 1.00 96.81 116 ILE A CA 1
ATOM 891 C C . ILE A 1 116 ? 3.560 -3.130 2.931 1.00 96.81 116 ILE A C 1
ATOM 893 O O . ILE A 1 116 ? 4.553 -2.684 2.351 1.00 96.81 116 ILE A O 1
ATOM 897 N N . ASP A 1 117 ? 3.425 -4.417 3.250 1.00 96.94 117 ASP A N 1
ATOM 898 C CA . ASP A 1 117 ? 4.452 -5.424 2.983 1.00 96.94 117 ASP A CA 1
ATOM 899 C C . ASP A 1 117 ? 4.612 -5.667 1.475 1.00 96.94 117 ASP A C 1
ATOM 901 O O . ASP A 1 117 ? 5.743 -5.672 0.990 1.00 96.94 117 ASP A O 1
ATOM 905 N N . LEU A 1 118 ? 3.513 -5.719 0.711 1.00 95.06 118 LEU A N 1
ATOM 906 C CA . LEU A 1 118 ? 3.523 -5.789 -0.754 1.00 95.06 118 LEU A CA 1
ATOM 907 C C . LEU A 1 118 ? 4.353 -4.650 -1.355 1.00 95.06 118 LEU A C 1
ATOM 909 O O . LEU A 1 118 ? 5.291 -4.878 -2.122 1.00 95.06 118 LEU A O 1
ATOM 913 N N . MET A 1 119 ? 4.042 -3.407 -0.978 1.00 94.94 119 MET A N 1
ATOM 914 C CA . MET A 1 119 ? 4.764 -2.244 -1.491 1.00 94.94 119 MET A CA 1
ATOM 915 C C . MET A 1 119 ? 6.226 -2.225 -1.034 1.00 94.94 119 MET A C 1
ATOM 917 O O . MET A 1 119 ? 7.101 -1.821 -1.803 1.00 94.94 119 MET A O 1
ATOM 921 N N . ALA A 1 120 ? 6.515 -2.659 0.194 1.00 96.62 120 ALA A N 1
ATOM 922 C CA . ALA A 1 120 ? 7.879 -2.764 0.700 1.00 96.62 120 ALA A CA 1
ATOM 923 C C . ALA A 1 120 ? 8.696 -3.826 -0.054 1.00 96.62 120 ALA A C 1
ATOM 925 O O . ALA A 1 120 ? 9.859 -3.576 -0.379 1.00 96.62 120 ALA A O 1
ATOM 926 N N . ASP A 1 121 ? 8.098 -4.976 -0.366 1.00 95.56 121 ASP A N 1
ATOM 927 C CA . ASP A 1 121 ? 8.717 -6.048 -1.144 1.00 95.56 121 ASP A CA 1
ATOM 928 C C . ASP A 1 121 ? 8.995 -5.590 -2.580 1.00 95.56 121 ASP A C 1
ATOM 930 O O . ASP A 1 121 ? 10.132 -5.671 -3.046 1.00 95.56 121 ASP A O 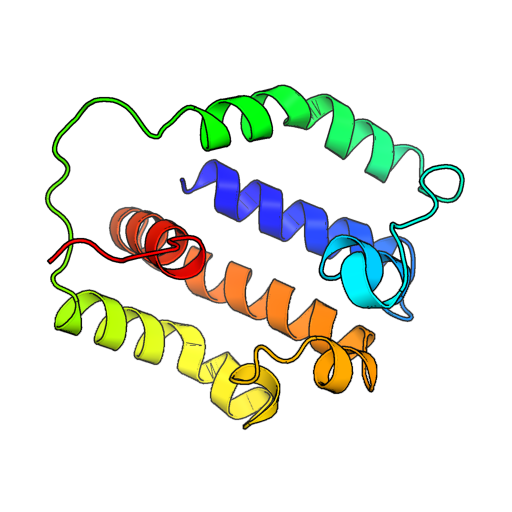1
ATOM 934 N N . VAL A 1 122 ? 8.014 -4.982 -3.250 1.00 93.56 122 VAL A N 1
ATOM 935 C CA . VAL A 1 122 ? 8.176 -4.408 -4.599 1.00 93.56 122 VAL A CA 1
ATOM 936 C C . VAL A 1 122 ? 9.279 -3.340 -4.649 1.00 93.56 122 VAL A C 1
ATOM 938 O O . VAL A 1 122 ? 10.020 -3.234 -5.630 1.00 93.56 122 VAL A O 1
ATOM 941 N N . LEU A 1 123 ? 9.426 -2.535 -3.595 1.00 93.94 123 LEU A N 1
ATOM 942 C CA . LEU A 1 123 ? 10.469 -1.507 -3.494 1.00 93.94 123 LEU A CA 1
ATOM 943 C C . LEU A 1 123 ? 11.850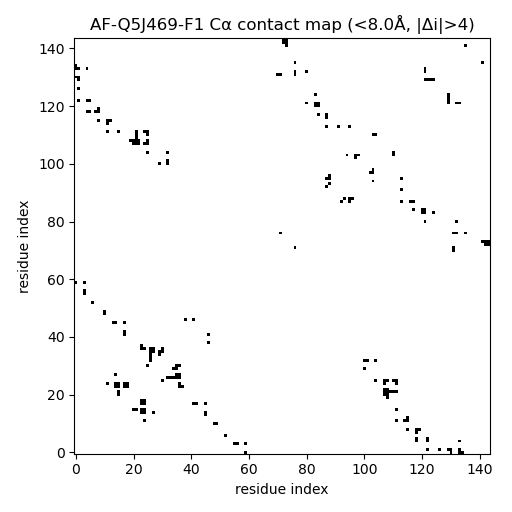 -2.048 -3.110 1.00 93.94 123 LEU A C 1
ATOM 945 O O . LEU A 1 123 ? 12.831 -1.307 -3.217 1.00 93.94 123 LEU A O 1
ATOM 949 N N . ARG A 1 124 ? 11.943 -3.304 -2.658 1.00 94.94 124 ARG A N 1
ATOM 950 C CA . ARG A 1 124 ? 13.212 -3.958 -2.306 1.00 94.94 124 ARG A CA 1
ATOM 951 C C . ARG A 1 124 ? 13.979 -4.432 -3.541 1.00 94.94 124 ARG A C 1
ATOM 953 O O . ARG A 1 124 ? 15.203 -4.551 -3.476 1.00 94.94 124 ARG A O 1
ATOM 960 N N . ALA A 1 125 ? 13.277 -4.674 -4.647 1.00 92.94 125 ALA A N 1
ATOM 961 C CA . ALA A 1 125 ? 13.875 -5.046 -5.921 1.00 92.94 125 ALA A CA 1
ATOM 962 C C . ALA A 1 125 ? 14.844 -3.959 -6.449 1.00 92.94 125 ALA A C 1
ATOM 964 O O . ALA A 1 125 ? 14.696 -2.771 -6.129 1.00 92.94 125 ALA A O 1
ATOM 965 N N . PRO A 1 126 ? 15.822 -4.321 -7.303 1.00 92.12 126 PRO A N 1
ATOM 966 C CA . PRO A 1 126 ? 16.635 -3.364 -8.048 1.00 92.12 126 PRO A CA 1
ATOM 967 C C . PRO A 1 126 ? 15.785 -2.278 -8.732 1.00 92.12 126 PRO A C 1
ATOM 969 O O . PRO A 1 126 ? 14.682 -2.567 -9.190 1.00 92.12 126 PRO A O 1
ATOM 972 N N . PRO A 1 127 ? 16.279 -1.033 -8.892 1.00 86.69 127 PRO A N 1
ATOM 973 C CA . PRO A 1 127 ? 15.455 0.095 -9.340 1.00 86.69 127 PRO A CA 1
ATOM 974 C C . PRO A 1 127 ? 14.638 -0.145 -10.620 1.00 86.69 127 PRO A C 1
ATOM 976 O O . PRO A 1 127 ? 13.477 0.252 -10.691 1.00 86.69 127 PRO A O 1
ATOM 979 N N . ARG A 1 128 ? 15.228 -0.800 -11.628 1.00 86.00 128 ARG A N 1
ATOM 980 C CA . ARG A 1 128 ? 14.527 -1.132 -12.878 1.00 86.00 128 ARG A CA 1
ATOM 981 C C . ARG A 1 128 ? 13.388 -2.121 -12.633 1.00 86.00 128 ARG A C 1
ATOM 983 O O . ARG A 1 128 ? 12.268 -1.857 -13.047 1.00 86.00 128 ARG A O 1
ATOM 990 N N . GLU A 1 129 ? 13.684 -3.219 -11.948 1.00 90.75 129 GLU A N 1
ATOM 991 C CA . GLU A 1 129 ? 12.721 -4.267 -11.603 1.00 90.75 129 GLU A CA 1
ATOM 992 C C . GLU A 1 129 ? 11.601 -3.711 -10.729 1.00 90.75 129 GLU A C 1
ATOM 994 O O . GLU A 1 129 ? 10.436 -3.876 -11.055 1.00 90.75 129 GLU A O 1
ATOM 999 N N . SER A 1 130 ? 11.937 -2.930 -9.702 1.00 88.94 130 SER A N 1
ATOM 1000 C CA . SER A 1 130 ? 10.954 -2.245 -8.863 1.00 88.94 130 SER A CA 1
ATOM 1001 C C . SER A 1 130 ? 10.026 -1.343 -9.683 1.00 88.94 130 SER A C 1
ATOM 1003 O O . SER A 1 130 ? 8.818 -1.335 -9.474 1.00 88.94 130 SER A O 1
ATOM 1005 N N . ALA A 1 131 ? 10.551 -0.600 -10.662 1.00 86.06 131 ALA A N 1
ATOM 1006 C CA . ALA A 1 131 ? 9.718 0.238 -11.519 1.00 86.06 131 ALA A CA 1
ATOM 1007 C C . ALA A 1 131 ? 8.757 -0.571 -12.411 1.00 86.06 131 ALA A C 1
ATOM 1009 O O . ALA A 1 131 ? 7.660 -0.084 -12.690 1.00 86.06 131 ALA A O 1
ATOM 1010 N N . GLU A 1 132 ? 9.155 -1.758 -12.870 1.00 87.88 132 GLU A N 1
ATOM 1011 C CA . GLU A 1 132 ? 8.302 -2.671 -13.645 1.00 87.88 132 GLU A CA 1
ATOM 1012 C C . GLU A 1 132 ? 7.281 -3.373 -12.744 1.00 87.88 132 GLU A C 1
ATOM 1014 O O . GLU A 1 132 ? 6.105 -3.391 -13.074 1.00 87.88 132 GLU A O 1
ATOM 1019 N N . LEU A 1 133 ? 7.682 -3.823 -11.554 1.00 91.19 133 LEU A N 1
ATOM 1020 C CA . LEU A 1 133 ? 6.789 -4.426 -10.564 1.00 91.19 133 LEU A CA 1
ATOM 1021 C C . LEU A 1 133 ? 5.726 -3.443 -10.061 1.00 91.19 133 LEU A C 1
ATOM 1023 O O . LEU A 1 133 ? 4.568 -3.816 -9.931 1.00 91.19 133 LEU A O 1
ATOM 1027 N N . ILE A 1 134 ? 6.077 -2.170 -9.838 1.00 88.62 134 ILE A N 1
ATOM 1028 C CA . ILE A 1 134 ? 5.081 -1.133 -9.520 1.00 88.62 134 ILE A CA 1
ATOM 1029 C C . ILE A 1 134 ? 4.087 -0.994 -10.676 1.00 88.62 134 ILE A C 1
ATOM 1031 O O . ILE A 1 134 ? 2.898 -0.868 -10.428 1.00 88.62 134 ILE A O 1
ATOM 1035 N N . ARG A 1 135 ? 4.541 -1.007 -11.937 1.00 85.38 135 ARG A N 1
ATOM 1036 C CA . ARG A 1 135 ? 3.601 -0.979 -13.068 1.00 85.38 135 ARG A CA 1
ATOM 1037 C C . ARG A 1 135 ? 2.709 -2.210 -13.055 1.00 85.38 135 ARG A C 1
ATOM 1039 O O . ARG A 1 135 ? 1.518 -2.047 -13.221 1.00 85.38 135 ARG A O 1
ATOM 1046 N N . TYR A 1 136 ? 3.275 -3.389 -12.817 1.00 86.56 136 TYR A N 1
ATOM 1047 C CA . TYR A 1 136 ? 2.550 -4.656 -12.846 1.00 86.56 136 TYR A CA 1
ATOM 1048 C C . TYR A 1 136 ? 1.449 -4.709 -11.785 1.00 86.56 136 TYR A C 1
ATOM 1050 O O . TYR A 1 136 ? 0.323 -5.067 -12.093 1.00 86.56 136 TYR A O 1
ATOM 1058 N N . VAL A 1 137 ? 1.746 -4.259 -10.563 1.00 85.38 137 VAL A N 1
ATOM 1059 C CA . VAL A 1 137 ? 0.777 -4.209 -9.452 1.00 85.38 137 VAL A CA 1
ATOM 1060 C C . VAL A 1 137 ? -0.382 -3.242 -9.713 1.00 85.38 137 VAL A C 1
ATOM 1062 O O . VAL A 1 137 ? -1.478 -3.464 -9.214 1.00 85.38 137 VAL A O 1
ATOM 1065 N N . PHE A 1 138 ? -0.153 -2.162 -10.463 1.00 78.81 138 PHE A N 1
ATOM 1066 C CA . PHE A 1 138 ? -1.159 -1.119 -10.710 1.00 78.81 138 PHE A CA 1
ATOM 1067 C C . PHE A 1 138 ? -1.680 -1.094 -12.154 1.00 78.81 138 PHE A C 1
ATOM 1069 O O . PHE A 1 138 ? -2.356 -0.139 -12.531 1.00 78.81 138 PHE A O 1
ATOM 1076 N N . ALA A 1 139 ? -1.326 -2.079 -12.978 1.00 74.38 139 ALA A N 1
ATOM 1077 C CA . ALA A 1 139 ? -1.794 -2.166 -14.352 1.00 74.38 139 ALA A CA 1
ATOM 1078 C C . ALA A 1 139 ? -3.158 -2.858 -14.391 1.00 74.38 139 ALA A C 1
ATOM 1080 O O . ALA A 1 139 ? -3.311 -3.939 -13.831 1.00 74.38 139 ALA A O 1
ATOM 1081 N N . ASP A 1 140 ? -4.115 -2.263 -15.107 1.00 65.25 140 ASP A N 1
ATOM 1082 C CA . ASP A 1 140 ? -5.376 -2.940 -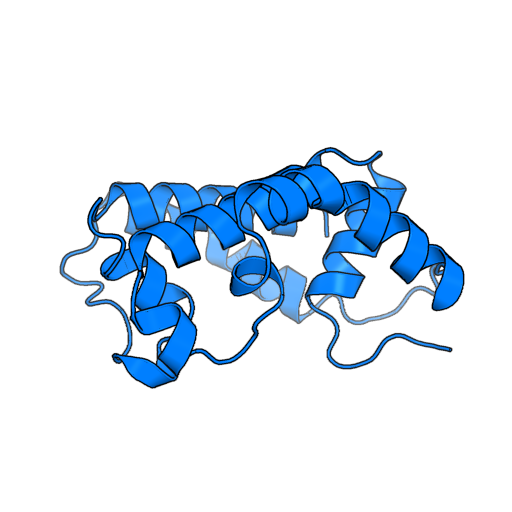15.434 1.00 65.25 140 ASP A CA 1
ATOM 1083 C C . ASP A 1 140 ? -5.125 -4.109 -16.409 1.00 65.25 140 ASP A C 1
ATOM 1085 O O . ASP A 1 140 ? -5.734 -5.169 -16.292 1.00 65.25 140 ASP A O 1
ATOM 1089 N N . GLU A 1 141 ? -4.187 -3.927 -17.348 1.00 64.69 141 GLU A N 1
ATOM 1090 C CA . GLU A 1 141 ? -3.737 -4.931 -18.319 1.00 64.69 141 GLU A CA 1
ATOM 1091 C C . GLU A 1 141 ? -2.215 -4.826 -18.524 1.00 64.69 141 GLU A C 1
ATOM 1093 O O . GLU A 1 141 ? -1.663 -3.723 -18.620 1.00 64.69 141 GLU A O 1
ATOM 1098 N N . TRP A 1 142 ? -1.520 -5.967 -18.610 1.00 75.12 142 TRP A N 1
ATOM 1099 C CA . TRP A 1 142 ? -0.093 -6.002 -18.946 1.00 75.12 142 TRP A CA 1
ATOM 1100 C C . TRP A 1 142 ? 0.095 -6.128 -20.466 1.00 75.12 142 TRP A C 1
ATOM 1102 O O . TRP A 1 142 ? -0.546 -6.990 -21.068 1.00 75.12 142 TRP A O 1
ATOM 1112 N N . PRO A 1 143 ? 0.951 -5.307 -21.102 1.00 66.88 143 PRO A N 1
ATOM 1113 C CA . PRO A 1 143 ? 1.183 -5.399 -22.540 1.00 66.88 143 PRO A CA 1
ATOM 1114 C C . PRO A 1 143 ? 1.848 -6.733 -22.918 1.00 66.88 143 PRO A C 1
ATOM 1116 O O . PRO A 1 143 ? 2.822 -7.140 -22.280 1.00 66.88 143 PRO A O 1
ATOM 1119 N N . GLU A 1 144 ? 1.315 -7.385 -23.958 1.00 57.78 144 GLU A N 1
ATOM 1120 C CA . GLU A 1 144 ? 1.896 -8.586 -24.589 1.00 57.78 144 GLU A CA 1
ATOM 1121 C C . GLU A 1 144 ? 3.180 -8.288 -25.380 1.00 57.78 144 GLU A C 1
ATOM 1123 O O . GLU A 1 144 ? 3.240 -7.244 -26.077 1.00 57.78 144 GLU A O 1
#

Sequence (144 aa):
MINYGKMRLEFLQKALAQDTSGDFCFRVLHPEVSGPPDMKKASAGYRDFIIGNRALLDLVNSAGEGAPVAHYSADEIQSLFSAQIQGSVDKYGDSFLTDDPYVLAEDKLQTCQMEIDLMADVLRAPPRESAELIRYVFADEWPE

pLDDT: mean 86.06, std 11.92, range [46.41, 97.12]

Mean predicted aligned error: 5.74 Å

Nearest PDB structures (foldseek):
  3atp-assembly1_B  TM=2.458E-01  e=6.370E+00  Escherichia coli str. K-12 substr. W3110
  1j30-assembly1_B  TM=1.750E-01  e=5.770E+00  Sulfurisphaera tokodaii str. 7

Foldseek 3Di:
DLVVLVLQLVLLVLQCVLPVQLPSSLCVVCCVPVHHHDVVSRDPVSVVSCVVCVVVVVCVVVVPDDDDDDADDPVRLVVLLCVLCVVLCVVPPPLLVDPPSVVCVVRSNVNSVSSSSSSVSLSVDDPVSSVNNVCVVPPPDDDD

Organism: Salmonella choleraesuis (strain SC-B67) (NCBI:txid321314)

Solvent-accessible surface area (backbone atoms only — not comparable to full-atom values): 8349 Å² total; per-residue (Å²): 96,60,69,53,50,54,50,50,36,51,50,48,54,51,31,30,69,73,30,81,70,8,60,48,27,32,16,68,73,42,31,88,79,77,38,68,53,66,70,87,76,51,52,67,70,58,52,50,50,52,65,73,42,45,66,58,54,55,49,59,77,60,66,83,72,90,72,96,68,92,72,68,52,65,69,56,47,50,53,50,48,52,66,53,42,41,70,55,39,75,71,55,42,72,72,66,75,58,82,56,66,73,68,43,57,78,44,25,39,57,45,44,48,50,56,40,48,52,44,50,34,39,63,66,42,60,74,70,56,18,33,49,46,54,46,59,76,71,43,94,69,82,73,129

Secondary structure (DSSP, 8-state):
-HHHHHHHHHHHHHHHHH-TTSHHHHHHH-HHHH----TTTS-HHHHHHHHHHHHHHHHHHHTTSS----PPPHHHHHHHHHHHHHHHHHHHGGGGT---HHHHTTTHHHHHHHHHHHHHHHHHS-HHHHHHHHHHHT-SS---